Protein AF-A0ABD0PCD3-F1 (afdb_monomer)

Solvent-accessible surface area (backbone atoms only — not comparable to full-atom values): 4150 Å² total; per-residue (Å²): 68,73,50,102,91,49,78,52,86,88,87,78,92,76,63,63,92,48,65,58,65,80,36,75,60,89,43,44,86,32,63,52,17,54,46,39,84,46,79,37,85,90,44,68,32,66,52,61,39,41,66,41,86,74,23,72,80,54,76,42,76,71,98,123

Radius of gyration: 11.62 Å; Cα contacts (8 Å, |Δi|>4): 95; chains: 1; bounding box: 27×22×32 Å

InterPro domains:
  IPR015013 Transforming growth factor beta receptor 2 ectodomain [PF08917] (1-62)
  IPR045860 Snake toxin-like superfamily [G3DSA:2.10.60.10] (1-63)
  IPR045860 Snake toxin-like superfamily [SSF57302] (1-62)

Secondary structure (DSSP, 8-state):
-EETTEE--------TTS-BTTB--S-TT-SSEEEEEEEETTEEEEE----STTTTSSEEE---

pLDDT: mean 89.08, std 8.73, range [55.97, 95.56]

Mean predicted aligned error: 4.29 Å

Sequence (64 aa):
RKSDDNNTIETLCHKPYEPLYGLMLENYNNTKCEMKKRMSNRGPIHICSCNAEECNDLLMFTLR

Foldseek 3Di:
DDDPPDDDDDDDDDDQVDADLNHRADAQDAQAFEWDWDQGPVGIDTGGHYDHVVRVVDYHYDDD

Nearest PDB structures (foldseek):
  4p7u-assembly1_A  TM=9.286E-01  e=1.486E-03  Homo sapiens
  8g4k-assembly1_B  TM=8.968E-01  e=1.001E-03  Homo sapiens
  1ks6-assembly1_A  TM=7.797E-01  e=2.871E-04  Gallus gallus
  3kfd-assembly3_H  TM=9.155E-01  e=9.367E-03  Homo sapiens
  5ty4-assembly1_A  TM=9.184E-01  e=1.484E-02  Homo sapiens

Organism: Cirrhinus mrigala (NCBI:txid683832)

Structure (mmCIF, N/CA/C/O backbone):
data_AF-A0ABD0PCD3-F1
#
_entry.id   AF-A0ABD0PCD3-F1
#
loop_
_atom_site.group_PDB
_atom_site.id
_atom_site.type_symbol
_atom_site.label_atom_id
_atom_site.label_alt_id
_atom_site.label_comp_id
_atom_site.label_asym_id
_atom_site.label_entity_id
_atom_site.label_seq_id
_atom_site.pdbx_PDB_ins_code
_atom_site.Cartn_x
_atom_site.Cartn_y
_atom_site.Cartn_z
_atom_site.occupancy
_atom_site.B_iso_or_equiv
_atom_site.auth_seq_id
_atom_site.auth_comp_id
_atom_site.auth_asym_id
_atom_site.auth_atom_id
_atom_site.pdbx_PDB_model_num
ATOM 1 N N . ARG A 1 1 ? 4.462 -3.675 -6.932 1.00 67.94 1 ARG A N 1
ATOM 2 C CA . ARG A 1 1 ? 5.851 -3.569 -7.449 1.00 67.94 1 ARG A CA 1
ATOM 3 C C . ARG A 1 1 ? 5.829 -3.790 -8.958 1.00 67.94 1 ARG A C 1
ATOM 5 O O . ARG A 1 1 ? 5.050 -4.616 -9.409 1.00 67.94 1 ARG A O 1
ATOM 12 N N . LYS A 1 2 ? 6.644 -3.059 -9.728 1.00 70.50 2 LYS A N 1
ATOM 13 C CA . LYS A 1 2 ? 6.821 -3.302 -11.168 1.00 70.50 2 LYS A CA 1
ATOM 14 C C . LYS A 1 2 ? 8.138 -4.048 -11.377 1.00 70.50 2 LYS A C 1
ATOM 16 O O . LYS A 1 2 ? 9.162 -3.604 -10.863 1.00 70.50 2 LYS A O 1
ATOM 21 N N . SER A 1 3 ? 8.081 -5.184 -12.055 1.00 71.56 3 SER A N 1
ATOM 22 C CA . SER A 1 3 ? 9.227 -5.887 -12.639 1.00 71.56 3 SER A CA 1
ATOM 23 C C . SER A 1 3 ? 9.054 -5.861 -14.156 1.00 71.56 3 SER A C 1
ATOM 25 O O . SER A 1 3 ? 7.927 -5.672 -14.604 1.00 71.56 3 SER A O 1
ATOM 27 N N . ASP A 1 4 ? 10.136 -6.026 -14.916 1.00 65.00 4 ASP A N 1
ATOM 28 C CA . ASP A 1 4 ? 10.232 -5.722 -16.356 1.00 65.00 4 ASP A CA 1
ATOM 29 C C . ASP A 1 4 ? 9.012 -6.118 -17.218 1.00 65.00 4 ASP A C 1
ATOM 31 O O . ASP A 1 4 ? 8.596 -5.303 -18.038 1.00 65.00 4 ASP A O 1
ATOM 35 N N . ASP A 1 5 ? 8.343 -7.244 -16.931 1.00 70.4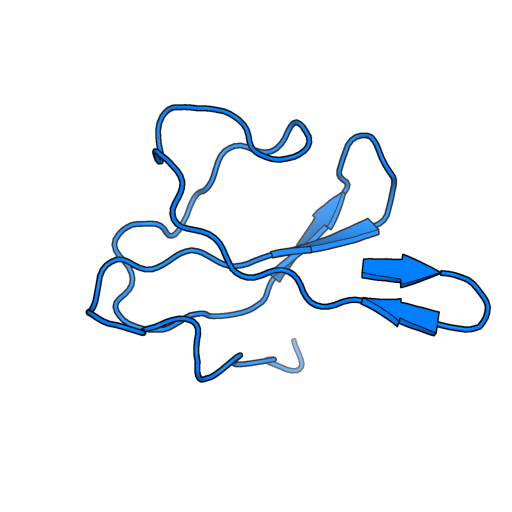4 5 ASP A N 1
ATOM 36 C CA . ASP A 1 5 ? 7.123 -7.675 -17.640 1.00 70.44 5 ASP A CA 1
ATOM 37 C C . ASP A 1 5 ? 5.838 -7.740 -16.791 1.00 70.44 5 ASP A C 1
ATOM 39 O O . ASP A 1 5 ? 4.744 -7.840 -17.339 1.00 70.44 5 ASP A O 1
ATOM 43 N N . ASN A 1 6 ? 5.930 -7.662 -15.456 1.00 76.50 6 ASN A N 1
ATOM 44 C CA . ASN A 1 6 ? 4.803 -7.945 -14.559 1.00 76.50 6 ASN A CA 1
ATOM 45 C C . ASN A 1 6 ? 4.642 -6.912 -13.440 1.00 76.50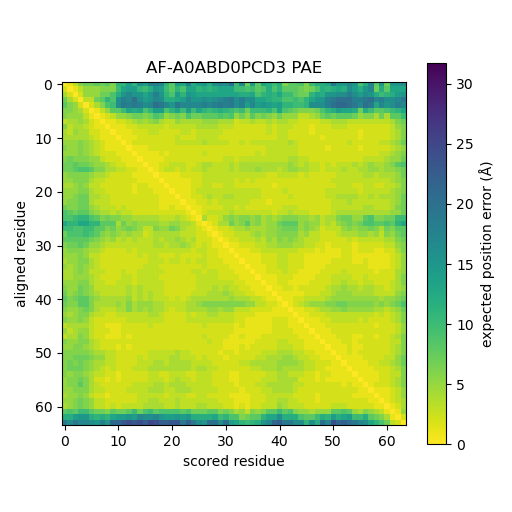 6 ASN A C 1
ATOM 47 O O . ASN A 1 6 ? 5.595 -6.501 -12.769 1.00 76.50 6 ASN A O 1
ATOM 51 N N . ASN A 1 7 ? 3.385 -6.557 -13.178 1.00 83.75 7 ASN A N 1
ATOM 52 C CA . ASN A 1 7 ? 2.996 -5.772 -12.014 1.00 83.75 7 ASN A CA 1
ATOM 53 C C . ASN A 1 7 ? 2.429 -6.704 -10.944 1.00 83.75 7 ASN A C 1
ATOM 55 O O . ASN A 1 7 ? 1.522 -7.483 -11.218 1.00 83.75 7 ASN A O 1
ATOM 59 N N . THR A 1 8 ? 2.939 -6.597 -9.721 1.00 89.56 8 THR A N 1
ATOM 60 C CA . THR A 1 8 ? 2.397 -7.306 -8.557 1.00 89.56 8 THR A CA 1
ATOM 61 C C . THR A 1 8 ? 1.775 -6.324 -7.575 1.00 89.56 8 THR A C 1
ATOM 63 O O . THR A 1 8 ? 2.334 -5.252 -7.313 1.00 89.56 8 THR A O 1
ATOM 66 N N . ILE A 1 9 ? 0.627 -6.695 -7.017 1.00 92.50 9 ILE A N 1
ATOM 67 C CA . ILE A 1 9 ? -0.043 -5.988 -5.925 1.00 92.50 9 ILE A CA 1
ATOM 68 C C . ILE A 1 9 ? -0.084 -6.956 -4.746 1.00 92.50 9 ILE A C 1
ATOM 70 O O . ILE A 1 9 ? -0.420 -8.123 -4.922 1.00 92.50 9 ILE A O 1
ATOM 74 N N . GLU A 1 10 ? 0.312 -6.477 -3.572 1.00 93.75 10 GL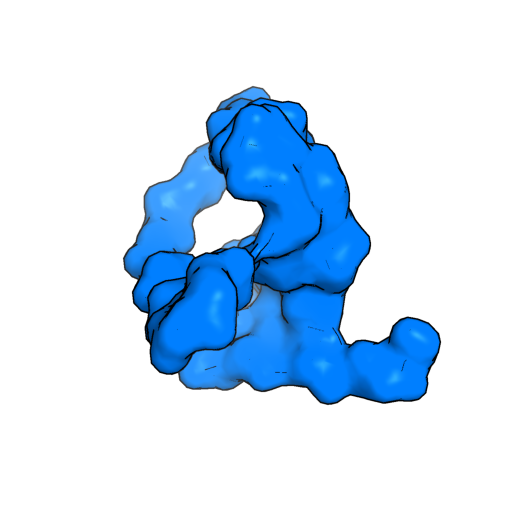U A N 1
ATOM 75 C CA . GLU A 1 10 ? 0.293 -7.241 -2.328 1.00 93.75 10 GLU A CA 1
ATOM 76 C C . GLU A 1 10 ? -0.481 -6.427 -1.293 1.00 93.75 10 GLU A C 1
ATOM 78 O O . GLU A 1 10 ? -0.209 -5.239 -1.101 1.00 93.75 10 GLU A O 1
ATOM 83 N N . THR A 1 11 ? -1.457 -7.067 -0.660 1.00 94.88 11 THR A N 1
ATOM 84 C CA . THR A 1 11 ? -2.309 -6.495 0.382 1.00 94.88 11 THR A CA 1
ATOM 85 C C . THR A 1 11 ? -2.142 -7.333 1.640 1.00 94.88 11 THR A C 1
ATOM 87 O O . THR A 1 11 ? -2.384 -8.537 1.624 1.00 94.88 11 THR A O 1
ATOM 90 N N . LEU A 1 12 ? -1.713 -6.704 2.731 1.00 94.69 12 LEU A N 1
ATOM 91 C CA . LEU A 1 12 ? -1.561 -7.355 4.027 1.00 94.69 12 LEU A CA 1
ATOM 92 C C . LEU A 1 12 ? -1.885 -6.382 5.160 1.00 94.69 12 LEU A C 1
ATOM 94 O O . LEU A 1 12 ? -1.746 -5.167 5.006 1.00 94.69 12 LEU A O 1
ATOM 98 N N . CYS A 1 13 ? -2.241 -6.928 6.317 1.00 94.06 13 CYS A N 1
ATOM 99 C CA . CYS A 1 13 ? -2.221 -6.186 7.571 1.00 94.06 13 CYS A CA 1
ATOM 100 C C . CYS A 1 13 ? -0.794 -6.188 8.125 1.00 94.06 13 CYS A C 1
ATOM 102 O O . CYS A 1 13 ? -0.162 -7.239 8.220 1.00 94.06 13 CYS A O 1
ATOM 104 N N . HIS A 1 14 ? -0.292 -5.018 8.509 1.00 94.25 14 HIS A N 1
ATOM 105 C CA . HIS A 1 14 ? 1.074 -4.847 9.004 1.00 94.25 14 HIS A CA 1
ATOM 106 C C . HIS A 1 14 ? 1.104 -3.884 10.191 1.00 94.25 14 HIS A C 1
ATOM 108 O O . HIS A 1 14 ? 0.288 -2.966 10.270 1.00 94.25 14 HIS A O 1
ATOM 114 N N . LYS A 1 15 ? 2.046 -4.070 11.121 1.00 93.44 15 LYS A N 1
ATOM 115 C CA . LYS A 1 15 ? 2.192 -3.176 12.279 1.00 93.44 15 LYS A CA 1
ATOM 116 C C . LYS A 1 15 ? 2.938 -1.897 11.878 1.00 93.44 15 LYS A C 1
ATOM 118 O O . LYS A 1 15 ? 4.027 -1.988 11.320 1.00 93.44 15 LYS A O 1
ATOM 123 N N . PRO A 1 16 ? 2.440 -0.699 12.226 1.00 90.62 16 PRO A N 1
ATOM 124 C CA . PRO A 1 16 ? 3.033 0.561 11.765 1.00 90.62 16 PRO A CA 1
ATOM 125 C C . PRO A 1 16 ? 4.435 0.845 12.327 1.00 90.62 16 PRO A C 1
ATOM 127 O O . PRO A 1 16 ? 5.201 1.587 11.719 1.00 90.62 16 PRO A O 1
ATOM 130 N N . TYR A 1 17 ? 4.782 0.249 13.471 1.00 89.88 17 TYR A N 1
ATOM 131 C CA . TYR A 1 17 ? 6.084 0.425 14.125 1.00 89.88 17 TYR A CA 1
ATOM 132 C C . TYR A 1 17 ? 7.169 -0.533 13.607 1.00 89.88 17 TYR A C 1
ATOM 134 O O . TYR A 1 17 ? 8.308 -0.459 14.060 1.00 89.88 17 TYR A O 1
ATOM 142 N N . GLU A 1 18 ? 6.832 -1.427 12.674 1.00 95.06 18 GLU A N 1
ATOM 143 C CA . GLU A 1 18 ? 7.771 -2.366 12.063 1.00 95.06 18 GLU A CA 1
ATOM 144 C C . GLU A 1 18 ? 8.041 -1.963 10.602 1.00 95.06 18 GLU A C 1
ATOM 146 O O . GLU A 1 18 ? 7.107 -1.601 9.880 1.00 95.06 18 GLU A O 1
ATOM 151 N N . PRO A 1 19 ? 9.290 -2.035 10.115 1.00 94.25 19 PRO A N 1
ATOM 152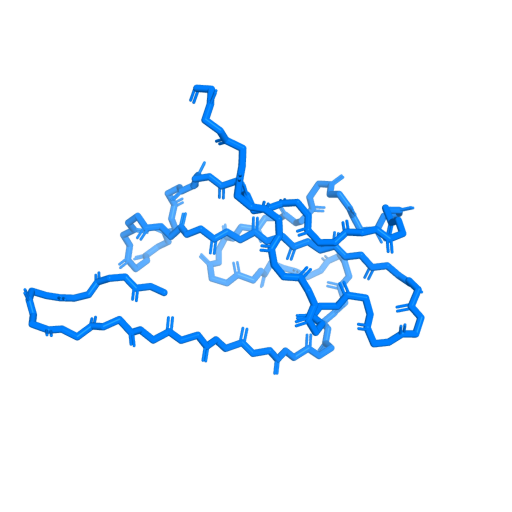 C CA . PRO A 1 19 ? 9.598 -1.686 8.734 1.00 94.25 19 PRO A CA 1
ATOM 153 C C . PRO A 1 19 ? 9.022 -2.714 7.748 1.00 94.25 19 PRO A C 1
ATOM 155 O O . PRO A 1 19 ? 9.206 -3.919 7.910 1.00 94.25 19 PRO A O 1
ATOM 158 N N . LEU A 1 20 ? 8.406 -2.237 6.665 1.00 94.31 20 LEU A N 1
ATOM 159 C CA . LEU A 1 20 ? 7.906 -3.057 5.560 1.00 94.31 20 LEU A CA 1
ATOM 160 C C . LEU A 1 20 ? 8.771 -2.829 4.313 1.00 94.31 20 LEU A C 1
ATOM 162 O O . LEU A 1 20 ? 8.880 -1.711 3.815 1.00 94.31 20 LEU A O 1
ATOM 166 N N . TYR A 1 21 ? 9.449 -3.876 3.832 1.00 92.88 21 TYR A N 1
ATOM 167 C CA . TYR A 1 21 ? 10.485 -3.786 2.781 1.00 92.88 21 TYR A CA 1
ATOM 168 C C . TYR A 1 21 ? 11.576 -2.733 3.073 1.00 92.88 21 TYR A C 1
ATOM 170 O O . TYR A 1 21 ? 12.078 -2.050 2.176 1.00 92.88 21 TYR A O 1
ATOM 178 N N . GLY A 1 22 ? 11.932 -2.582 4.352 1.00 93.56 22 GLY A N 1
ATOM 179 C CA . GLY A 1 22 ? 12.907 -1.589 4.806 1.00 93.56 22 GLY A CA 1
ATOM 180 C C . GLY A 1 22 ? 12.381 -0.149 4.855 1.00 93.56 22 GLY A C 1
ATOM 181 O O . GLY A 1 22 ? 13.180 0.764 5.025 1.00 93.56 22 GLY A O 1
ATOM 182 N N . LEU A 1 23 ? 11.067 0.066 4.713 1.00 92.94 23 LEU A N 1
ATOM 183 C CA . LEU A 1 23 ? 10.421 1.375 4.820 1.00 92.94 23 LEU A CA 1
ATOM 184 C C . LEU A 1 23 ? 9.568 1.466 6.088 1.00 92.94 23 LEU A C 1
ATOM 186 O O . LEU A 1 23 ? 8.790 0.560 6.378 1.0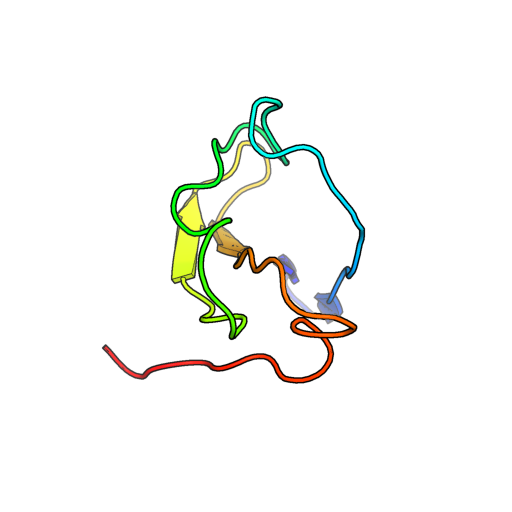0 92.94 23 LEU A O 1
ATOM 190 N N . MET A 1 24 ? 9.664 2.588 6.801 1.00 92.44 24 MET A N 1
ATOM 191 C CA . MET A 1 24 ? 8.704 2.938 7.851 1.00 92.44 24 MET A CA 1
ATOM 192 C C . MET A 1 24 ? 7.443 3.533 7.216 1.00 92.44 24 MET A C 1
ATOM 194 O O . MET A 1 24 ? 7.529 4.367 6.312 1.00 92.44 24 MET A O 1
ATOM 198 N N . LEU A 1 25 ? 6.268 3.098 7.672 1.00 90.06 25 LEU A N 1
ATOM 199 C CA . LEU A 1 25 ? 4.986 3.559 7.140 1.00 90.06 25 LEU A CA 1
ATOM 200 C C . LEU A 1 25 ? 4.600 4.903 7.777 1.00 90.06 25 LEU A C 1
ATOM 202 O O . LEU A 1 25 ? 4.425 4.993 8.986 1.00 90.06 25 LEU A O 1
ATOM 206 N N . GLU A 1 26 ? 4.451 5.953 6.968 1.00 80.00 26 GLU A N 1
ATOM 207 C CA . GLU A 1 26 ? 4.184 7.325 7.449 1.00 80.00 26 GLU A CA 1
ATOM 208 C C . GLU A 1 26 ? 2.682 7.649 7.577 1.00 80.00 26 GLU A C 1
ATOM 210 O O . GLU A 1 26 ? 2.301 8.563 8.303 1.00 80.00 26 GLU A O 1
ATOM 215 N N . ASN A 1 27 ? 1.814 6.902 6.886 1.00 80.06 27 ASN A N 1
ATOM 216 C CA . ASN A 1 27 ? 0.405 7.254 6.673 1.00 80.06 27 ASN A CA 1
ATOM 217 C C . ASN A 1 27 ? -0.574 6.277 7.354 1.00 80.06 27 ASN A C 1
ATOM 219 O O . ASN A 1 27 ? -1.712 6.144 6.919 1.00 80.06 27 ASN A O 1
ATOM 223 N N . TYR A 1 28 ? -0.161 5.532 8.381 1.00 81.94 28 TYR A N 1
ATOM 224 C CA . TYR A 1 28 ? -0.990 4.450 8.941 1.00 81.94 28 TYR A CA 1
ATOM 225 C C . TYR A 1 28 ? -2.290 4.941 9.596 1.00 81.94 28 TYR A C 1
ATOM 227 O O . TYR A 1 28 ? -3.214 4.156 9.751 1.00 81.94 28 TYR A O 1
ATOM 235 N N . ASN A 1 29 ? -2.392 6.231 9.926 1.00 88.88 29 ASN A N 1
ATOM 236 C CA . ASN A 1 29 ? -3.609 6.845 10.468 1.00 88.88 29 ASN A CA 1
ATOM 237 C C . ASN A 1 29 ? -4.610 7.314 9.395 1.00 88.88 29 ASN A C 1
ATOM 239 O O . ASN A 1 29 ? -5.658 7.857 9.741 1.00 88.88 29 ASN A O 1
ATOM 243 N N . ASN A 1 30 ? -4.300 7.154 8.105 1.00 90.81 30 ASN A N 1
ATOM 244 C CA . ASN A 1 30 ? -5.224 7.512 7.033 1.00 90.81 30 ASN A CA 1
ATOM 245 C C . ASN A 1 30 ? -6.396 6.525 6.955 1.00 90.81 30 ASN A C 1
ATOM 247 O O . ASN A 1 30 ? -6.233 5.329 7.171 1.00 90.81 30 ASN A O 1
ATOM 251 N N . THR A 1 31 ? -7.557 7.004 6.511 1.00 93.94 31 THR A N 1
ATOM 252 C CA . THR A 1 31 ? -8.719 6.146 6.218 1.00 93.94 31 THR A CA 1
ATOM 253 C C . THR A 1 31 ? -8.708 5.576 4.799 1.00 93.94 31 THR A C 1
ATOM 255 O O . THR A 1 31 ? -9.467 4.661 4.505 1.00 93.94 31 THR A O 1
ATOM 258 N N . LYS A 1 32 ? -7.858 6.103 3.907 1.00 94.25 32 LYS A N 1
ATOM 259 C CA . LYS A 1 32 ? -7.753 5.703 2.495 1.00 94.25 32 LYS A CA 1
ATOM 260 C C . LYS A 1 32 ? -6.318 5.334 2.135 1.00 94.25 32 LYS A C 1
ATOM 262 O O . LYS A 1 32 ? -5.379 5.998 2.585 1.00 94.25 32 LYS A O 1
ATOM 267 N N . CYS A 1 33 ? -6.149 4.328 1.278 1.00 95.00 33 CYS A N 1
ATOM 268 C CA . CYS A 1 33 ? -4.834 3.905 0.803 1.00 95.00 33 CYS A CA 1
ATOM 269 C C . CYS A 1 33 ? -4.346 4.781 -0.365 1.00 95.00 33 CYS A C 1
ATOM 271 O O . CYS A 1 33 ? -4.592 4.510 -1.540 1.00 95.00 33 CYS A O 1
ATOM 273 N N . GLU A 1 34 ? -3.642 5.863 -0.031 1.00 94.44 34 GLU A N 1
ATOM 274 C CA . GLU A 1 34 ? -3.019 6.769 -1.004 1.00 94.44 34 GLU A CA 1
ATOM 275 C C . GLU A 1 34 ? -1.612 6.295 -1.377 1.00 94.44 34 GLU A C 1
ATOM 277 O O . GLU A 1 34 ? -0.667 6.414 -0.591 1.00 94.44 34 GLU A O 1
ATOM 282 N N . MET A 1 35 ? -1.471 5.751 -2.584 1.00 93.38 35 MET A N 1
ATOM 283 C CA . MET A 1 35 ? -0.227 5.168 -3.079 1.00 93.38 35 MET A CA 1
ATOM 284 C C . MET A 1 35 ? 0.845 6.232 -3.299 1.00 93.38 35 MET A C 1
ATOM 286 O O . MET A 1 35 ? 0.664 7.170 -4.076 1.00 93.38 35 MET A O 1
ATOM 290 N N . LYS A 1 36 ? 2.006 6.047 -2.662 1.00 92.06 36 LYS A N 1
ATOM 291 C CA . LYS A 1 36 ? 3.180 6.914 -2.822 1.00 92.06 36 LYS A CA 1
ATOM 292 C C . LYS A 1 36 ? 4.366 6.126 -3.355 1.00 92.06 36 LYS A C 1
ATOM 294 O O . LYS A 1 36 ? 4.676 5.041 -2.862 1.00 92.06 36 LYS A O 1
ATOM 299 N N . LYS A 1 37 ? 5.071 6.695 -4.335 1.00 92.19 37 LYS A N 1
ATOM 300 C CA . LYS A 1 37 ? 6.335 6.137 -4.824 1.00 92.19 37 LYS A CA 1
ATOM 301 C C . LYS A 1 37 ? 7.421 6.300 -3.755 1.00 92.19 37 LYS A C 1
ATOM 303 O O . LYS A 1 37 ? 7.622 7.391 -3.215 1.00 92.19 37 LYS A O 1
ATOM 308 N N . ARG A 1 38 ? 8.115 5.208 -3.445 1.00 92.00 38 ARG A N 1
ATOM 309 C CA . ARG A 1 38 ? 9.204 5.123 -2.462 1.00 92.00 38 ARG A CA 1
ATOM 310 C C . ARG A 1 38 ? 10.309 4.199 -2.980 1.00 92.00 38 ARG A C 1
ATOM 312 O O . ARG A 1 38 ? 10.091 3.414 -3.904 1.00 92.00 38 ARG A O 1
ATOM 319 N N . MET A 1 39 ? 11.496 4.299 -2.387 1.00 92.19 39 MET A N 1
ATOM 320 C CA . MET A 1 39 ? 12.624 3.416 -2.686 1.00 92.19 39 MET A CA 1
ATOM 321 C C . MET A 1 39 ? 12.787 2.400 -1.557 1.00 92.19 39 MET A C 1
ATOM 323 O O . MET A 1 39 ? 13.190 2.769 -0.462 1.00 92.19 39 MET A O 1
ATOM 327 N N . SER A 1 40 ? 12.452 1.139 -1.818 1.00 91.75 40 SER A N 1
ATOM 328 C CA . SER A 1 40 ? 12.653 0.040 -0.867 1.00 91.75 40 SER A CA 1
ATOM 329 C C . SER A 1 40 ? 14.041 -0.581 -1.029 1.00 91.75 40 SER A C 1
ATOM 331 O O . SER A 1 40 ? 14.742 -0.329 -2.011 1.00 91.75 40 SER A O 1
ATOM 333 N N . ASN A 1 41 ? 14.397 -1.501 -0.134 1.00 91.38 41 ASN A N 1
ATOM 334 C CA . ASN A 1 41 ? 15.590 -2.339 -0.299 1.00 91.38 41 ASN A CA 1
ATOM 335 C C . ASN A 1 41 ? 15.538 -3.275 -1.526 1.00 91.38 41 ASN A C 1
ATOM 337 O O . ASN A 1 41 ? 16.558 -3.833 -1.917 1.00 91.38 41 ASN A O 1
ATOM 341 N N . ARG A 1 42 ? 14.362 -3.455 -2.140 1.00 85.50 42 ARG A N 1
ATOM 342 C CA . ARG A 1 42 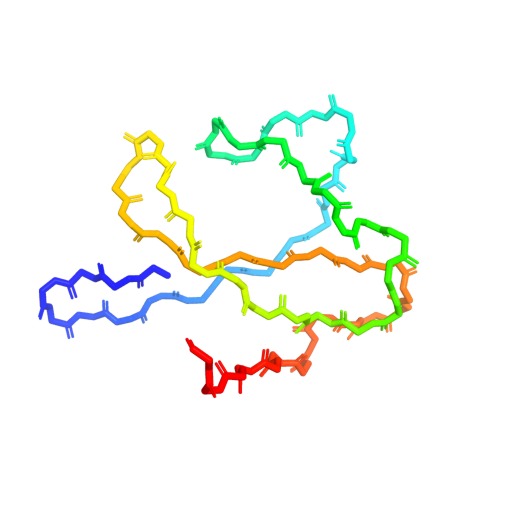? 14.142 -4.253 -3.359 1.00 85.50 42 ARG A CA 1
ATOM 343 C C . ARG A 1 42 ? 13.928 -3.379 -4.605 1.00 85.50 42 ARG A C 1
ATOM 345 O O . ARG A 1 42 ? 13.486 -3.893 -5.631 1.00 85.50 42 ARG A O 1
ATOM 352 N N . GLY A 1 43 ? 14.202 -2.074 -4.517 1.00 88.75 43 GLY A N 1
ATOM 353 C CA . GLY A 1 43 ? 14.018 -1.101 -5.597 1.00 88.75 43 GLY A CA 1
ATOM 354 C C . GLY A 1 43 ? 12.746 -0.247 -5.462 1.00 88.75 43 GLY A C 1
ATOM 355 O O . GLY A 1 43 ? 12.148 -0.186 -4.380 1.00 88.75 43 GLY A O 1
ATOM 356 N N . PRO A 1 44 ? 12.323 0.452 -6.533 1.00 90.31 44 PRO A N 1
ATOM 357 C CA . PRO A 1 44 ? 11.195 1.378 -6.486 1.00 90.31 44 PRO A CA 1
ATOM 358 C C . PRO A 1 44 ? 9.861 0.645 -6.292 1.00 90.31 44 PRO A C 1
ATOM 360 O O . PRO A 1 44 ? 9.512 -0.265 -7.048 1.00 90.31 44 PRO A O 1
ATOM 363 N N . ILE A 1 45 ? 9.079 1.079 -5.302 1.00 91.88 45 ILE A N 1
ATOM 364 C CA . ILE A 1 45 ? 7.742 0.546 -5.010 1.00 91.88 45 ILE A CA 1
ATOM 365 C C . ILE A 1 45 ? 6.733 1.685 -4.885 1.00 91.88 45 ILE A C 1
ATOM 367 O O . ILE A 1 45 ? 7.099 2.819 -4.584 1.00 91.88 45 ILE A O 1
ATOM 371 N N . HIS A 1 46 ? 5.459 1.369 -5.087 1.00 92.94 46 HIS A N 1
ATOM 372 C CA . HIS A 1 46 ? 4.368 2.200 -4.592 1.00 92.94 46 HIS A CA 1
ATOM 373 C C . HIS A 1 46 ? 3.815 1.524 -3.346 1.00 92.94 46 HIS A C 1
ATOM 375 O O . HIS A 1 46 ? 3.610 0.310 -3.367 1.00 92.94 46 HIS A O 1
ATOM 381 N N . ILE A 1 47 ? 3.640 2.291 -2.277 1.00 93.69 47 ILE A N 1
ATOM 382 C CA . ILE A 1 47 ? 3.168 1.790 -0.990 1.00 93.69 47 ILE A CA 1
ATOM 383 C C . ILE A 1 47 ? 2.220 2.804 -0.358 1.00 93.69 47 ILE A C 1
ATOM 385 O O . ILE A 1 47 ? 2.398 4.016 -0.508 1.00 93.69 47 ILE A O 1
ATOM 389 N N . CYS A 1 48 ? 1.213 2.292 0.335 1.00 94.44 48 CYS A N 1
ATOM 390 C CA . CYS A 1 48 ? 0.293 3.047 1.166 1.00 94.44 48 CYS A CA 1
ATOM 391 C C . CYS A 1 48 ? 0.011 2.261 2.444 1.00 94.44 48 CYS A C 1
ATOM 393 O O . CYS A 1 48 ? 0.318 1.076 2.551 1.00 94.44 48 CYS A O 1
ATOM 395 N N . SER A 1 49 ? -0.546 2.954 3.424 1.00 95.12 49 SER A N 1
ATOM 396 C CA . SER A 1 49 ? -1.015 2.388 4.681 1.00 95.12 49 SER A CA 1
ATOM 397 C C . SER A 1 49 ? -2.269 3.145 5.093 1.00 95.12 49 SER A C 1
ATOM 399 O O . SER A 1 49 ? -2.373 4.337 4.795 1.00 95.12 49 SER A O 1
ATOM 401 N N . CYS A 1 50 ? -3.191 2.468 5.760 1.00 95.06 50 CYS A N 1
ATOM 402 C CA . CYS A 1 50 ? -4.442 3.024 6.258 1.00 95.06 50 CYS A CA 1
ATOM 403 C C . CYS A 1 50 ? -4.987 2.127 7.389 1.00 95.06 50 CYS A C 1
ATOM 405 O O . CYS A 1 50 ? -4.490 1.013 7.564 1.00 95.06 50 CYS A O 1
ATOM 407 N N . ASN A 1 51 ? -5.955 2.614 8.172 1.00 95.56 51 ASN A N 1
ATOM 408 C CA . ASN A 1 51 ? -6.476 1.920 9.363 1.00 95.56 51 ASN A CA 1
ATOM 409 C C . ASN A 1 51 ? -7.996 1.687 9.377 1.00 95.56 51 ASN A C 1
ATOM 411 O O . ASN A 1 51 ? -8.504 1.145 10.358 1.00 95.56 51 ASN A O 1
ATOM 415 N N . ALA A 1 52 ? -8.722 2.102 8.338 1.00 95.12 52 ALA A N 1
ATOM 416 C CA . ALA A 1 52 ? -10.128 1.739 8.197 1.00 95.12 52 ALA A CA 1
ATOM 417 C C . ALA A 1 52 ? -10.255 0.281 7.720 1.00 95.12 52 ALA A C 1
ATOM 419 O O . ALA A 1 52 ? -9.329 -0.274 7.128 1.00 95.12 52 ALA A O 1
ATOM 420 N N . GLU A 1 53 ? -11.402 -0.336 7.984 1.00 95.12 53 GLU A N 1
ATOM 421 C CA . GLU A 1 53 ? -11.711 -1.684 7.506 1.00 95.12 53 GLU A CA 1
ATOM 422 C C . GLU A 1 53 ? -11.624 -1.740 5.973 1.00 95.12 53 GLU A C 1
ATOM 424 O O . GLU A 1 53 ? -12.143 -0.852 5.296 1.00 95.12 53 GLU A O 1
ATOM 429 N N . GLU A 1 54 ? -10.883 -2.726 5.451 1.00 94.00 54 GLU A N 1
ATOM 430 C CA . GLU A 1 54 ? -10.665 -2.963 4.009 1.00 94.00 54 GLU A CA 1
ATOM 431 C C . GLU A 1 54 ? -10.226 -1.713 3.214 1.00 94.00 54 GLU A C 1
ATOM 433 O O . GLU A 1 54 ? -10.431 -1.577 2.009 1.00 94.00 54 GLU A O 1
ATOM 438 N N . CYS A 1 55 ? -9.553 -0.768 3.876 1.00 94.94 55 CYS A N 1
ATOM 439 C CA . CYS A 1 55 ? -9.169 0.514 3.283 1.00 94.94 55 CYS A CA 1
ATOM 440 C C . CYS A 1 55 ? -8.186 0.405 2.102 1.00 94.94 55 CYS A C 1
ATOM 442 O O . CYS A 1 55 ? -7.983 1.383 1.374 1.00 94.94 55 CYS A O 1
ATOM 444 N N . ASN A 1 56 ? -7.550 -0.757 1.936 1.00 95.00 56 ASN A N 1
ATOM 445 C CA . ASN A 1 56 ? -6.614 -1.100 0.871 1.00 95.00 56 ASN A CA 1
ATOM 446 C C . ASN A 1 56 ? -7.262 -1.825 -0.324 1.00 95.00 56 ASN A C 1
ATOM 448 O O . ASN A 1 56 ? -6.541 -2.119 -1.278 1.00 95.00 56 ASN A O 1
ATOM 452 N N . ASP A 1 57 ? -8.583 -2.033 -0.328 1.00 95.31 57 ASP A N 1
ATOM 453 C CA . ASP A 1 57 ? -9.324 -2.525 -1.502 1.00 95.31 57 ASP A CA 1
ATOM 454 C C . ASP A 1 57 ? -9.342 -1.501 -2.644 1.00 95.31 57 ASP A C 1
ATOM 456 O O . ASP A 1 57 ? -9.362 -1.847 -3.827 1.00 95.31 57 ASP A O 1
ATOM 460 N N . LEU A 1 58 ? -9.284 -0.212 -2.294 1.00 94.31 58 LEU A N 1
ATOM 461 C CA . LEU A 1 58 ? -9.200 0.895 -3.239 1.00 94.31 58 LEU A CA 1
ATOM 462 C C . LEU A 1 58 ? -7.830 1.571 -3.147 1.00 94.31 58 LEU A C 1
ATOM 464 O O . LEU A 1 58 ? -7.521 2.294 -2.197 1.00 94.31 5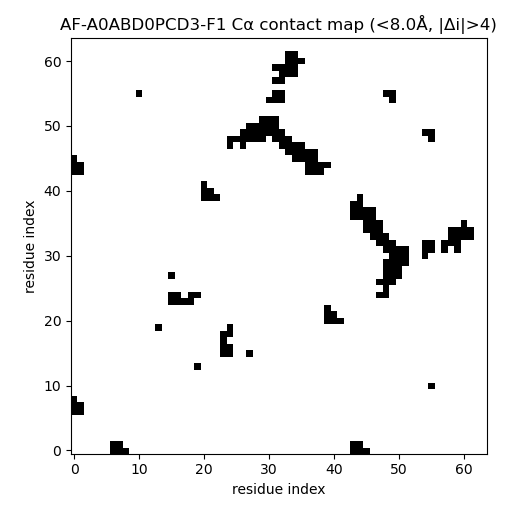8 LEU A O 1
ATOM 468 N N . LEU A 1 59 ? -7.015 1.368 -4.182 1.00 94.50 59 LEU A N 1
ATOM 469 C CA . LEU A 1 59 ? -5.680 1.952 -4.297 1.00 94.50 59 LEU A CA 1
ATOM 470 C C . LEU A 1 59 ? -5.740 3.288 -5.043 1.00 94.50 59 LEU A C 1
ATOM 472 O O . LEU A 1 59 ? -5.945 3.337 -6.257 1.00 94.50 59 LEU A O 1
ATOM 476 N N . MET A 1 60 ? -5.520 4.384 -4.321 1.00 93.81 60 MET A N 1
ATOM 477 C CA . MET A 1 60 ? -5.607 5.734 -4.875 1.00 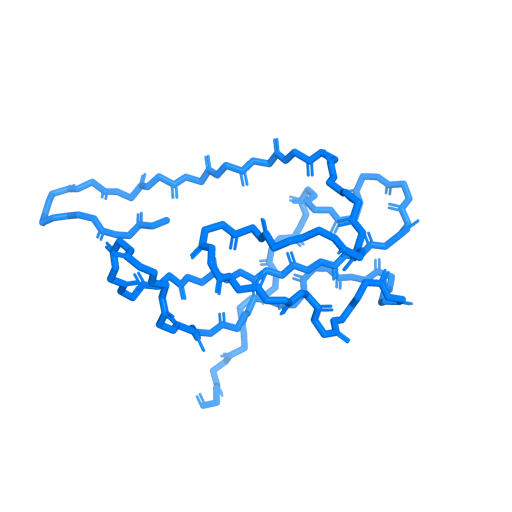93.81 60 MET A CA 1
ATOM 478 C C . MET A 1 60 ? -4.238 6.184 -5.390 1.00 93.81 60 MET A C 1
ATOM 480 O O . MET A 1 60 ? -3.349 6.521 -4.607 1.00 93.81 60 MET A O 1
ATOM 484 N N . PHE A 1 61 ? -4.066 6.221 -6.712 1.00 92.00 61 PHE A N 1
ATOM 485 C CA . PHE A 1 61 ? -2.878 6.783 -7.357 1.00 92.00 61 PHE A CA 1
ATOM 486 C C . PHE A 1 61 ? -3.132 8.249 -7.708 1.00 92.00 61 PHE A C 1
ATOM 488 O O . PHE A 1 61 ? -4.020 8.559 -8.500 1.00 92.00 61 PHE A O 1
ATOM 495 N N . THR A 1 62 ? -2.352 9.161 -7.128 1.00 83.81 62 THR A N 1
ATOM 496 C CA . THR A 1 62 ? -2.400 10.581 -7.497 1.00 83.81 62 THR A CA 1
ATOM 497 C C . THR A 1 62 ? -1.288 10.901 -8.490 1.00 83.81 62 THR A C 1
ATOM 499 O O . THR A 1 62 ? -0.146 10.479 -8.318 1.00 83.81 62 THR A O 1
ATOM 502 N N . LEU A 1 63 ? -1.632 11.635 -9.550 1.00 71.06 63 LEU A N 1
ATOM 503 C CA . LEU A 1 63 ? -0.676 12.198 -10.500 1.00 71.06 63 LEU A CA 1
ATOM 504 C C . LEU A 1 63 ? -0.087 13.467 -9.868 1.00 71.06 63 LEU A C 1
ATOM 506 O O . LEU A 1 63 ? -0.633 14.556 -10.038 1.00 71.06 63 LEU A O 1
ATOM 510 N N . ARG A 1 64 ? 0.966 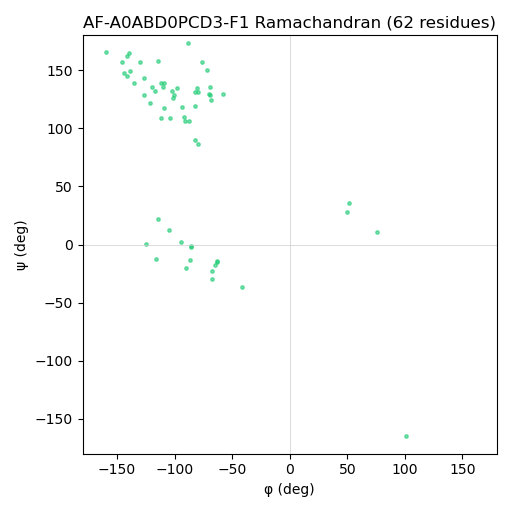13.329 -9.068 1.00 55.97 64 ARG A N 1
ATOM 511 C CA . ARG A 1 64 ? 1.801 14.458 -8.649 1.00 55.97 64 ARG A CA 1
ATOM 512 C C . ARG A 1 64 ? 3.244 14.205 -9.033 1.00 55.97 64 ARG A C 1
ATOM 514 O O . ARG A 1 64 ? 3.688 13.045 -8.884 1.00 55.97 64 ARG A O 1
#